Protein AF-A0A967IHQ1-F1 (afdb_monomer)

Secondary structure (DSSP, 8-state):
-HHHHHHHHHHH-HHHHHHHHHHHTT-SSHHHHHHHHHHHHHTT-----HHHHHHHHT-SSHHHHHHHHHHHHHHHGGGGHHHHHHHHHT---HHHHHHHHHHHHHHHTT--

Structure (mmCIF, N/CA/C/O backbone):
data_AF-A0A967IHQ1-F1
#
_entry.id 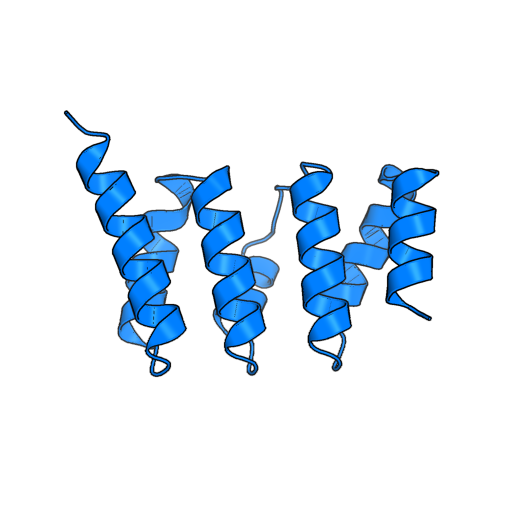  AF-A0A967IHQ1-F1
#
loop_
_atom_site.group_PDB
_atom_site.id
_atom_site.type_symbol
_atom_site.label_atom_id
_atom_site.label_alt_id
_atom_site.label_comp_id
_atom_site.label_asym_id
_atom_site.label_entity_id
_atom_site.label_seq_id
_atom_site.pdbx_PDB_ins_code
_atom_site.Cartn_x
_atom_site.Cartn_y
_atom_site.Cartn_z
_atom_site.occupancy
_atom_site.B_iso_or_equiv
_atom_site.auth_seq_id
_atom_site.auth_comp_id
_atom_site.auth_asym_id
_atom_site.auth_atom_id
_atom_site.pdbx_PDB_model_num
ATOM 1 N N . MET A 1 1 ? 15.601 -13.112 -2.211 1.00 73.06 1 MET A N 1
ATOM 2 C CA . MET A 1 1 ? 15.986 -12.892 -3.628 1.00 73.06 1 MET A CA 1
ATOM 3 C C . MET A 1 1 ? 14.871 -12.258 -4.454 1.00 73.06 1 MET A C 1
ATOM 5 O O . MET A 1 1 ? 15.191 -11.514 -5.366 1.00 73.06 1 MET A O 1
ATOM 9 N N . THR A 1 2 ? 13.594 -12.493 -4.135 1.00 87.94 2 THR A N 1
ATOM 10 C CA . THR A 1 2 ? 12.450 -11.933 -4.877 1.00 87.94 2 THR A CA 1
ATOM 11 C C . THR A 1 2 ? 12.464 -10.404 -4.971 1.00 87.94 2 THR A C 1
ATOM 13 O O . THR A 1 2 ? 12.332 -9.881 -6.067 1.00 87.94 2 THR A O 1
ATOM 16 N N . ILE A 1 3 ? 12.711 -9.695 -3.862 1.00 90.62 3 ILE A N 1
ATOM 17 C CA . ILE A 1 3 ? 12.734 -8.220 -3.830 1.00 90.62 3 ILE A CA 1
ATOM 18 C C . ILE A 1 3 ? 13.783 -7.652 -4.798 1.00 90.62 3 ILE A C 1
ATOM 20 O O . ILE A 1 3 ? 13.429 -6.937 -5.727 1.00 90.62 3 ILE A O 1
ATOM 24 N N . ALA A 1 4 ? 15.046 -8.070 -4.666 1.00 90.50 4 ALA A N 1
ATOM 25 C CA . ALA A 1 4 ? 16.130 -7.605 -5.536 1.00 90.50 4 ALA A CA 1
ATOM 26 C C . ALA A 1 4 ? 15.879 -7.896 -7.029 1.00 90.50 4 ALA A C 1
ATOM 28 O O . ALA A 1 4 ? 16.261 -7.109 -7.896 1.00 90.50 4 ALA A O 1
ATOM 29 N N . ALA A 1 5 ? 15.220 -9.016 -7.348 1.00 90.38 5 ALA A N 1
ATOM 30 C CA . ALA A 1 5 ? 14.841 -9.335 -8.721 1.00 90.38 5 ALA A CA 1
ATOM 31 C C . ALA A 1 5 ? 13.764 -8.375 -9.257 1.00 90.38 5 ALA A C 1
ATOM 33 O O . ALA A 1 5 ? 13.882 -7.909 -10.390 1.00 90.38 5 ALA A O 1
ATOM 34 N N . LEU A 1 6 ? 12.755 -8.043 -8.443 1.00 91.62 6 LEU A N 1
ATOM 35 C CA . LEU A 1 6 ? 11.710 -7.076 -8.794 1.00 91.62 6 LEU A CA 1
ATOM 36 C C . LEU A 1 6 ? 12.282 -5.663 -8.969 1.00 91.62 6 LEU A C 1
ATOM 38 O O . LEU A 1 6 ? 11.968 -5.002 -9.957 1.00 91.62 6 LEU A O 1
ATOM 42 N N . GLU A 1 7 ? 13.166 -5.221 -8.076 1.00 92.19 7 GLU A N 1
ATOM 43 C CA . GLU A 1 7 ? 13.855 -3.924 -8.175 1.00 92.19 7 GLU A CA 1
ATOM 44 C C . GLU A 1 7 ? 14.696 -3.829 -9.454 1.00 92.19 7 GLU A C 1
ATOM 46 O O . GLU A 1 7 ? 14.613 -2.851 -10.204 1.00 92.19 7 GLU A O 1
ATOM 51 N N . THR A 1 8 ? 15.470 -4.881 -9.742 1.00 93.31 8 THR A N 1
ATOM 52 C CA . THR A 1 8 ? 16.309 -4.954 -10.944 1.00 93.31 8 THR A CA 1
ATOM 53 C C . THR A 1 8 ? 15.451 -4.903 -12.204 1.00 93.31 8 THR A C 1
ATOM 55 O O . THR A 1 8 ? 15.737 -4.129 -13.115 1.00 93.31 8 THR A O 1
ATOM 58 N N . LEU A 1 9 ? 14.372 -5.689 -12.257 1.00 91.81 9 LEU A N 1
ATOM 59 C CA . LEU A 1 9 ? 13.479 -5.707 -13.412 1.00 91.81 9 LEU A CA 1
ATOM 60 C C . LEU A 1 9 ? 12.772 -4.363 -13.602 1.00 91.81 9 LEU A C 1
ATOM 62 O O . LEU A 1 9 ? 12.698 -3.888 -14.729 1.00 91.81 9 LEU A O 1
ATOM 66 N N . THR A 1 10 ? 12.320 -3.725 -12.521 1.00 92.62 10 THR A N 1
ATOM 67 C CA . THR A 1 10 ? 11.684 -2.395 -12.570 1.00 92.62 10 THR A CA 1
ATOM 68 C C . THR A 1 10 ? 12.647 -1.339 -13.107 1.00 92.62 10 THR A C 1
ATOM 70 O O . THR A 1 10 ? 12.257 -0.504 -13.920 1.00 92.62 10 THR A O 1
ATOM 73 N N . THR A 1 11 ? 13.922 -1.423 -12.719 1.00 93.12 11 THR A N 1
ATOM 74 C CA . THR A 1 11 ? 14.983 -0.531 -13.208 1.00 93.12 11 THR A CA 1
ATOM 75 C C . THR A 1 11 ? 15.279 -0.736 -14.697 1.00 93.12 11 THR A C 1
ATOM 77 O O . THR A 1 11 ? 15.539 0.229 -15.412 1.00 93.12 11 THR A O 1
ATOM 80 N N . ILE A 1 12 ? 15.257 -1.985 -15.175 1.00 93.06 12 ILE A N 1
ATOM 81 C CA . ILE A 1 12 ? 15.559 -2.322 -16.576 1.00 93.06 12 ILE A CA 1
ATOM 82 C C . ILE A 1 12 ? 14.362 -2.032 -17.494 1.00 93.06 12 ILE A C 1
ATOM 84 O O . ILE A 1 12 ? 14.542 -1.505 -18.590 1.00 93.06 12 ILE A O 1
ATOM 88 N N . ASP A 1 13 ? 13.156 -2.421 -17.079 1.00 91.25 13 ASP A N 1
ATOM 89 C CA . ASP A 1 13 ? 11.929 -2.338 -17.872 1.00 91.25 13 ASP A CA 1
ATOM 90 C C . ASP A 1 13 ? 10.690 -2.359 -16.952 1.00 91.25 13 ASP A C 1
ATOM 92 O O . ASP A 1 13 ? 10.094 -3.409 -16.690 1.00 91.25 13 ASP A O 1
ATOM 96 N N . GLY A 1 14 ? 10.289 -1.182 -16.458 1.00 88.75 14 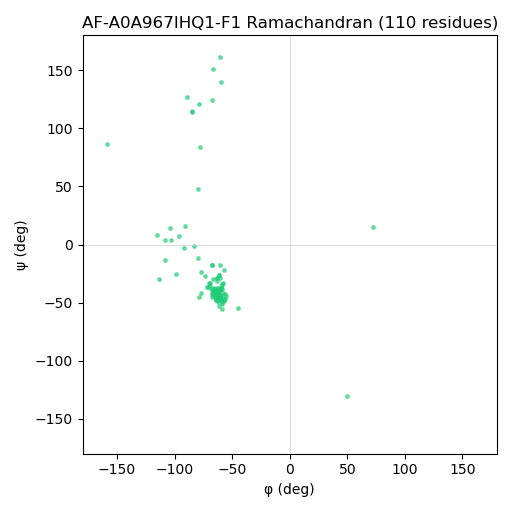GLY A N 1
ATOM 97 C CA . GLY A 1 14 ? 9.138 -1.028 -15.557 1.00 88.75 14 GLY A CA 1
ATOM 98 C C . GLY A 1 14 ? 7.819 -1.552 -16.137 1.00 88.75 14 GLY A C 1
ATOM 99 O O . GLY A 1 14 ? 7.015 -2.145 -15.414 1.00 88.75 14 GLY A O 1
ATOM 100 N N . ALA A 1 15 ? 7.627 -1.442 -17.456 1.00 88.88 15 ALA A N 1
ATOM 101 C CA . ALA A 1 15 ? 6.430 -1.953 -18.119 1.00 88.88 15 ALA A CA 1
ATOM 102 C C . ALA A 1 15 ? 6.361 -3.485 -18.058 1.00 88.88 15 ALA A C 1
ATOM 104 O O . ALA A 1 15 ? 5.294 -4.043 -17.791 1.00 88.88 15 ALA A O 1
ATOM 105 N N . LYS A 1 16 ? 7.494 -4.174 -18.248 1.00 91.19 16 LYS A N 1
ATOM 106 C CA . LYS A 1 16 ? 7.569 -5.631 -18.052 1.00 91.19 16 LYS A CA 1
ATOM 107 C C . LYS A 1 16 ? 7.548 -6.040 -16.585 1.00 91.19 16 LYS A C 1
ATOM 109 O O . LYS A 1 16 ? 7.101 -7.145 -16.298 1.00 91.19 16 LYS A O 1
ATOM 114 N N . ALA A 1 17 ? 8.010 -5.188 -15.671 1.00 93.12 17 ALA A N 1
ATOM 115 C CA . ALA A 1 17 ? 7.981 -5.462 -14.236 1.00 93.12 17 ALA A CA 1
ATOM 116 C C . ALA A 1 17 ? 6.556 -5.465 -13.672 1.00 93.12 17 ALA A C 1
ATOM 118 O O . ALA A 1 17 ? 6.247 -6.278 -12.801 1.00 93.12 17 ALA A O 1
ATOM 119 N N . ARG A 1 18 ? 5.679 -4.597 -14.194 1.00 92.06 18 ARG A N 1
ATOM 120 C CA . ARG A 1 18 ? 4.317 -4.382 -13.687 1.00 92.06 18 ARG A CA 1
ATOM 121 C C . ARG A 1 18 ? 3.527 -5.665 -13.373 1.00 92.06 18 ARG A C 1
ATOM 123 O O . ARG A 1 18 ? 3.074 -5.769 -12.237 1.00 92.06 18 ARG A O 1
ATOM 130 N N . PRO A 1 19 ? 3.348 -6.644 -14.283 1.00 92.00 19 PRO A N 1
ATOM 131 C CA . PRO A 1 19 ? 2.592 -7.859 -13.959 1.00 92.00 19 PRO A CA 1
ATOM 132 C C . PRO A 1 19 ? 3.203 -8.653 -12.793 1.00 92.00 19 PRO A C 1
ATOM 134 O O . PRO A 1 19 ? 2.470 -9.143 -11.943 1.00 92.00 19 PRO A O 1
ATOM 137 N N . TYR A 1 20 ? 4.534 -8.719 -12.692 1.00 94.38 20 TYR A N 1
ATOM 138 C CA . TYR A 1 20 ? 5.208 -9.404 -11.583 1.00 94.38 20 TYR A CA 1
ATOM 139 C C . TYR A 1 20 ? 5.064 -8.657 -10.257 1.00 94.38 20 TYR A C 1
ATOM 141 O O . TYR A 1 20 ? 4.997 -9.282 -9.201 1.00 94.38 20 TYR A O 1
ATOM 149 N N . LEU A 1 21 ? 5.023 -7.324 -10.305 1.00 94.31 21 LEU A N 1
ATOM 150 C CA . LEU A 1 21 ? 4.759 -6.501 -9.130 1.00 94.31 21 LEU A CA 1
ATOM 151 C C . LEU A 1 21 ? 3.320 -6.689 -8.638 1.00 94.31 21 LEU A C 1
ATOM 153 O O . LEU A 1 21 ? 3.122 -6.837 -7.437 1.00 94.31 21 LEU A O 1
ATOM 157 N N . LEU A 1 22 ? 2.337 -6.746 -9.544 1.00 92.50 22 LEU A N 1
ATOM 158 C CA . LEU A 1 22 ? 0.942 -7.023 -9.185 1.00 92.50 22 LEU A CA 1
ATOM 159 C C . LEU A 1 22 ? 0.790 -8.415 -8.555 1.00 92.50 22 LEU A C 1
ATOM 161 O O . LEU A 1 22 ? 0.197 -8.537 -7.485 1.00 92.50 22 LEU A O 1
ATOM 165 N N . ASP A 1 23 ? 1.408 -9.445 -9.138 1.00 93.31 23 ASP A N 1
ATOM 166 C CA . ASP A 1 23 ? 1.423 -10.795 -8.557 1.00 93.31 23 ASP A CA 1
ATOM 167 C C . ASP A 1 23 ? 2.069 -10.816 -7.160 1.00 93.31 23 ASP A C 1
ATOM 169 O O . ASP A 1 23 ? 1.610 -11.514 -6.251 1.00 93.31 23 ASP A O 1
ATOM 173 N N . ALA A 1 24 ? 3.125 -10.025 -6.951 1.00 94.88 24 ALA A N 1
ATOM 174 C CA . ALA A 1 24 ? 3.836 -9.957 -5.678 1.00 94.88 24 ALA A CA 1
ATOM 175 C C . ALA A 1 24 ? 3.006 -9.341 -4.535 1.00 94.88 24 ALA A C 1
ATOM 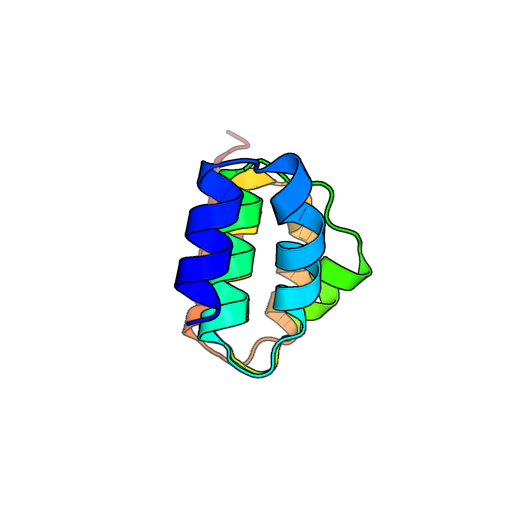177 O O . ALA A 1 24 ? 3.311 -9.603 -3.371 1.00 94.88 24 ALA A O 1
ATOM 178 N N . LEU A 1 25 ? 1.922 -8.614 -4.824 1.00 93.88 25 LEU A N 1
ATOM 179 C CA . LEU A 1 25 ? 0.982 -8.120 -3.805 1.00 93.88 25 LEU A CA 1
ATOM 180 C C . LEU A 1 25 ? 0.192 -9.241 -3.111 1.00 93.88 25 LEU A C 1
ATOM 182 O O . LEU A 1 25 ? -0.377 -9.031 -2.041 1.00 93.88 25 LEU A O 1
ATOM 186 N N . TYR A 1 26 ? 0.158 -10.431 -3.711 1.00 92.81 26 TYR A N 1
ATOM 187 C CA . TYR A 1 26 ? -0.470 -11.633 -3.157 1.00 92.81 26 TYR A CA 1
ATOM 188 C C . TYR A 1 26 ? 0.532 -12.543 -2.434 1.00 92.81 26 TYR A C 1
ATOM 190 O O . TYR A 1 26 ? 0.195 -13.670 -2.055 1.00 92.81 26 TYR A O 1
ATOM 198 N N . ASN A 1 27 ? 1.780 -12.097 -2.263 1.00 94.75 27 ASN A N 1
ATOM 199 C CA . ASN A 1 27 ? 2.791 -12.878 -1.569 1.00 94.75 27 ASN A CA 1
ATOM 200 C C . ASN A 1 27 ? 2.450 -13.028 -0.076 1.00 94.75 27 ASN A C 1
ATOM 202 O O . ASN A 1 27 ? 1.808 -12.173 0.526 1.00 94.75 27 ASN A O 1
ATOM 206 N N . ARG A 1 28 ? 2.888 -14.136 0.528 1.00 92.00 28 ARG A N 1
ATOM 207 C CA . ARG A 1 28 ? 2.720 -14.381 1.969 1.00 92.00 28 ARG A CA 1
ATOM 208 C C . ARG A 1 28 ? 3.708 -13.594 2.823 1.00 92.00 28 ARG A C 1
ATOM 210 O O . ARG A 1 28 ? 3.446 -13.414 4.002 1.00 92.00 28 ARG A O 1
ATOM 217 N N . ASP A 1 29 ? 4.840 -13.217 2.240 1.00 94.94 29 ASP A N 1
ATOM 218 C CA . ASP A 1 29 ? 5.885 -12.432 2.883 1.00 94.94 29 ASP A CA 1
ATOM 219 C C . ASP A 1 29 ? 5.545 -10.941 2.759 1.00 94.94 29 ASP A C 1
ATOM 221 O O . ASP A 1 29 ? 5.508 -10.384 1.655 1.00 94.94 29 ASP A O 1
ATOM 225 N N . GLU A 1 30 ? 5.281 -10.299 3.894 1.00 94.94 30 GLU A N 1
ATOM 226 C CA . GLU A 1 30 ? 4.907 -8.892 3.973 1.00 94.94 30 GLU A CA 1
ATOM 227 C C . GLU A 1 30 ? 5.981 -7.951 3.414 1.00 94.94 30 GLU A C 1
ATOM 229 O O . GLU A 1 30 ? 5.638 -6.889 2.890 1.00 94.94 30 GLU A O 1
ATOM 234 N N . GLU A 1 31 ? 7.261 -8.326 3.462 1.00 95.56 31 GLU A N 1
ATOM 235 C CA . GLU A 1 31 ? 8.343 -7.510 2.905 1.00 95.56 31 GLU A CA 1
ATOM 236 C C . GLU A 1 31 ? 8.300 -7.517 1.377 1.00 95.56 31 GLU A C 1
ATOM 238 O O . GLU A 1 31 ? 8.524 -6.487 0.740 1.00 95.56 31 GLU A O 1
ATOM 243 N N . VAL A 1 32 ? 7.936 -8.652 0.771 1.00 95.94 32 VAL A N 1
ATOM 244 C CA . VAL A 1 32 ? 7.731 -8.744 -0.683 1.00 95.94 32 VAL A CA 1
ATOM 245 C C . VAL A 1 32 ? 6.536 -7.894 -1.109 1.00 95.94 32 VAL A C 1
ATOM 247 O O . VAL A 1 32 ? 6.639 -7.160 -2.093 1.00 95.94 32 VAL A O 1
ATOM 250 N N . VAL A 1 33 ? 5.434 -7.943 -0.353 1.00 96.31 33 VAL A N 1
ATOM 251 C CA . VAL A 1 33 ? 4.238 -7.128 -0.624 1.00 96.31 33 VAL A CA 1
ATOM 252 C C . VAL A 1 33 ? 4.564 -5.636 -0.520 1.00 96.31 33 VAL A C 1
ATOM 254 O O . VAL A 1 33 ? 4.223 -4.868 -1.422 1.00 96.31 33 VAL A O 1
ATOM 257 N N . LYS A 1 34 ? 5.265 -5.212 0.541 1.00 95.69 34 LYS A N 1
ATOM 258 C CA . LYS A 1 34 ? 5.679 -3.811 0.720 1.00 95.69 34 LYS A CA 1
ATOM 259 C C . LYS A 1 34 ? 6.617 -3.338 -0.384 1.00 95.69 34 LYS A C 1
ATOM 261 O O . LYS A 1 34 ? 6.398 -2.252 -0.917 1.00 95.69 34 LYS A O 1
ATOM 266 N N . ALA A 1 35 ? 7.614 -4.137 -0.758 1.00 95.06 35 ALA A N 1
ATOM 267 C CA . ALA A 1 35 ? 8.537 -3.784 -1.833 1.00 95.06 35 ALA A CA 1
ATOM 268 C C . ALA A 1 35 ? 7.813 -3.645 -3.180 1.00 95.06 35 ALA A C 1
ATOM 270 O O . ALA A 1 35 ? 7.998 -2.655 -3.885 1.00 95.06 35 ALA A O 1
ATOM 271 N N . ALA A 1 36 ? 6.939 -4.597 -3.518 1.00 95.19 36 ALA A N 1
ATOM 272 C CA . ALA A 1 36 ? 6.160 -4.546 -4.751 1.00 95.19 36 ALA A CA 1
ATOM 273 C C . ALA A 1 36 ? 5.257 -3.308 -4.806 1.00 95.19 36 ALA A C 1
ATOM 275 O O . ALA A 1 36 ? 5.228 -2.595 -5.807 1.00 95.19 36 ALA A O 1
ATOM 276 N N . MET A 1 37 ? 4.577 -3.016 -3.698 1.00 94.88 37 MET A N 1
ATOM 277 C CA . MET A 1 37 ? 3.754 -1.825 -3.537 1.00 94.88 37 MET A CA 1
ATOM 278 C C . MET A 1 37 ? 4.568 -0.540 -3.732 1.00 94.88 37 MET A C 1
ATOM 280 O O . MET A 1 37 ? 4.184 0.294 -4.549 1.00 94.88 37 MET A O 1
ATOM 284 N N . GLN A 1 38 ? 5.706 -0.389 -3.049 1.00 92.50 38 GLN A N 1
ATOM 285 C CA . GLN A 1 38 ? 6.571 0.790 -3.192 1.00 92.50 38 GLN A CA 1
ATOM 286 C C . GLN A 1 38 ? 7.044 0.983 -4.638 1.00 92.50 38 GLN A C 1
ATOM 288 O O . GLN A 1 38 ? 7.012 2.102 -5.146 1.00 92.50 38 GLN A O 1
ATOM 293 N N . LEU A 1 39 ? 7.421 -0.097 -5.326 1.00 94.00 39 LEU A N 1
ATOM 294 C CA . LEU A 1 39 ? 7.836 -0.046 -6.729 1.00 94.00 39 LEU A CA 1
ATOM 295 C C . LEU A 1 39 ? 6.685 0.352 -7.666 1.00 94.00 39 LEU A C 1
ATOM 297 O O . LEU A 1 39 ? 6.910 1.129 -8.595 1.00 94.00 39 LEU A O 1
ATOM 301 N N . LEU A 1 40 ? 5.458 -0.124 -7.423 1.00 93.44 40 LEU A N 1
ATOM 302 C CA . LEU A 1 40 ? 4.271 0.273 -8.194 1.00 93.44 40 LEU A CA 1
ATOM 303 C C . LEU A 1 40 ? 3.965 1.767 -8.025 1.00 93.44 40 LEU A C 1
ATOM 305 O O . LEU A 1 40 ? 3.804 2.469 -9.026 1.00 93.44 40 LEU A O 1
ATOM 309 N N . PHE A 1 41 ? 3.964 2.263 -6.784 1.00 91.19 41 PHE A N 1
ATOM 310 C CA . PHE A 1 41 ? 3.762 3.683 -6.483 1.00 91.19 41 PHE A CA 1
ATOM 311 C C . PHE A 1 41 ? 4.863 4.558 -7.099 1.00 91.19 41 PHE A C 1
ATOM 313 O O . PHE A 1 41 ? 4.556 5.533 -7.786 1.00 91.19 41 PHE A O 1
ATOM 320 N N . ALA A 1 42 ? 6.135 4.181 -6.933 1.00 90.31 42 ALA A N 1
ATOM 321 C CA . ALA A 1 42 ? 7.275 4.907 -7.498 1.00 90.31 42 ALA A CA 1
ATOM 322 C C . ALA A 1 42 ? 7.273 4.926 -9.036 1.00 90.31 42 ALA A C 1
ATOM 324 O O . ALA A 1 42 ? 7.759 5.876 -9.646 1.00 90.31 42 ALA A O 1
ATOM 325 N N . SER A 1 43 ? 6.697 3.899 -9.666 1.00 89.75 43 SER A N 1
ATOM 326 C CA . SER A 1 43 ? 6.537 3.820 -11.124 1.00 89.75 43 SER A CA 1
ATOM 327 C C . SER A 1 43 ? 5.302 4.570 -11.643 1.00 89.75 43 SER A C 1
ATOM 329 O O . SER A 1 43 ? 5.060 4.585 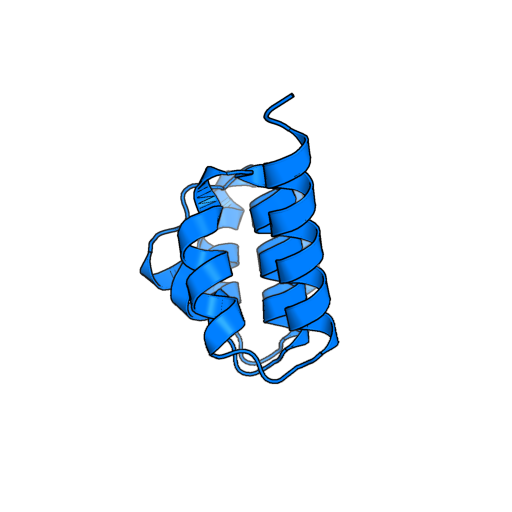-12.849 1.00 89.75 43 SER A O 1
ATOM 331 N N . GLY A 1 44 ? 4.503 5.180 -10.759 1.00 87.81 44 GLY A N 1
ATOM 332 C CA . GLY A 1 44 ? 3.277 5.899 -11.115 1.00 87.81 44 GLY A CA 1
ATOM 333 C C . GLY A 1 44 ? 2.111 4.995 -11.531 1.00 87.81 44 GLY A C 1
ATOM 334 O O . GLY A 1 44 ? 1.139 5.483 -12.111 1.00 87.81 44 GLY A O 1
ATOM 335 N N . TYR A 1 45 ? 2.178 3.689 -11.251 1.00 86.94 45 TYR A N 1
ATOM 336 C CA . TYR A 1 45 ? 1.091 2.751 -11.537 1.00 86.94 45 TYR A CA 1
ATOM 337 C C . TYR A 1 45 ? -0.004 2.882 -10.473 1.00 86.94 45 TYR A C 1
ATOM 339 O O . TYR A 1 45 ? -0.026 2.154 -9.483 1.00 86.94 45 TYR A O 1
ATOM 347 N N . MET A 1 46 ? -0.892 3.861 -10.679 1.00 81.25 46 MET A N 1
ATOM 348 C CA . MET A 1 46 ? -1.975 4.228 -9.752 1.00 81.25 46 MET A CA 1
ATOM 349 C C . MET A 1 46 ? -3.360 3.733 -10.170 1.00 81.25 46 MET A C 1
ATOM 351 O O . MET A 1 46 ? -4.358 4.030 -9.510 1.00 81.25 46 MET A O 1
ATOM 355 N N . ASP A 1 47 ? -3.445 2.971 -11.252 1.00 83.56 47 ASP A N 1
ATOM 356 C CA . ASP A 1 47 ? -4.669 2.367 -11.773 1.00 83.56 47 ASP A CA 1
ATOM 357 C C . ASP A 1 47 ? -5.058 1.095 -10.998 1.00 83.56 47 ASP A C 1
ATOM 359 O O . ASP A 1 47 ? -5.388 0.066 -11.581 1.00 83.56 47 ASP A O 1
ATOM 363 N N . TRP A 1 48 ? -5.036 1.189 -9.665 1.00 85.62 48 TRP A N 1
ATOM 364 C CA . TRP A 1 48 ? -5.436 0.124 -8.750 1.00 85.62 48 TRP A CA 1
ATOM 365 C C . TRP A 1 48 ? -6.938 -0.131 -8.859 1.00 85.62 48 TRP A C 1
ATOM 367 O O . TRP A 1 48 ? -7.752 0.781 -8.631 1.00 85.62 48 TRP A O 1
ATOM 377 N N . SER A 1 49 ? -7.301 -1.377 -9.144 1.00 87.62 49 SER A N 1
ATOM 378 C CA . SER A 1 49 ? -8.670 -1.880 -9.078 1.00 87.62 49 SER A CA 1
ATOM 379 C C . SER A 1 49 ? -9.238 -1.769 -7.662 1.00 87.62 49 SER A C 1
ATOM 381 O O . SER A 1 49 ? -8.518 -1.634 -6.668 1.00 87.62 49 SER A O 1
ATOM 383 N N . ARG A 1 50 ? -10.566 -1.827 -7.551 1.00 86.38 50 ARG A N 1
ATOM 384 C CA . ARG A 1 50 ? -11.245 -1.795 -6.251 1.00 86.38 50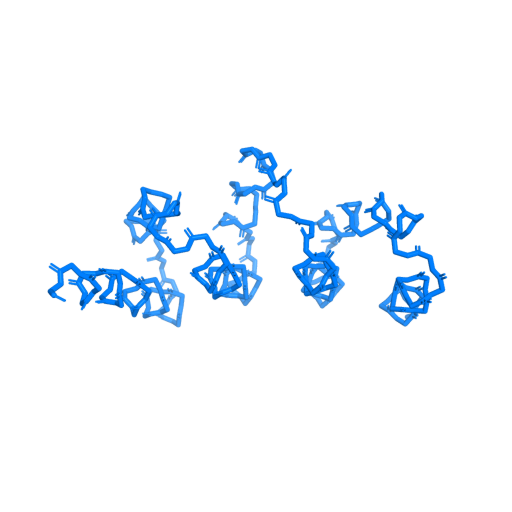 ARG A CA 1
ATOM 385 C C . ARG A 1 50 ? -10.845 -2.994 -5.389 1.00 86.38 50 ARG A C 1
ATOM 387 O O . ARG A 1 50 ? -10.693 -2.853 -4.178 1.00 86.38 50 ARG A O 1
ATOM 394 N N . GLU A 1 51 ? -10.674 -4.150 -6.015 1.00 87.69 51 GLU A N 1
ATOM 395 C CA . GLU A 1 51 ? -10.280 -5.405 -5.387 1.00 87.69 51 GLU A CA 1
ATOM 396 C C . GLU A 1 51 ? -8.870 -5.315 -4.787 1.00 87.69 51 GLU A C 1
ATOM 398 O O . GLU A 1 51 ? -8.697 -5.646 -3.615 1.00 87.69 51 GLU A O 1
ATOM 403 N N . GLU A 1 52 ? -7.888 -4.801 -5.537 1.00 89.69 52 GLU A N 1
ATOM 404 C CA . GLU A 1 52 ? -6.509 -4.624 -5.046 1.00 89.69 52 GLU A CA 1
ATOM 405 C C . GLU A 1 52 ? -6.452 -3.634 -3.873 1.00 89.69 52 GLU A C 1
ATOM 407 O O . GLU A 1 52 ? -5.778 -3.888 -2.871 1.00 89.69 52 GLU A O 1
ATOM 412 N N . ARG A 1 53 ? -7.208 -2.528 -3.951 1.00 91.56 53 ARG A N 1
ATOM 413 C CA . ARG A 1 53 ? -7.302 -1.559 -2.846 1.00 91.56 53 ARG A CA 1
ATOM 414 C C . ARG A 1 53 ? -7.892 -2.192 -1.593 1.00 91.56 53 ARG A C 1
ATOM 416 O O . ARG A 1 53 ? -7.324 -2.043 -0.514 1.00 91.56 53 ARG A O 1
ATOM 423 N N . GLU A 1 54 ? -9.023 -2.891 -1.711 1.00 91.44 54 GLU A N 1
ATOM 424 C CA . GLU A 1 54 ? -9.665 -3.531 -0.556 1.00 91.44 54 GLU A CA 1
ATOM 425 C C . GLU A 1 54 ? -8.764 -4.612 0.048 1.00 91.44 54 GLU A C 1
ATOM 427 O O . GLU A 1 54 ? -8.664 -4.704 1.271 1.00 91.44 54 GLU A O 1
ATOM 432 N N . GLN A 1 55 ? -8.067 -5.389 -0.783 1.00 92.56 55 GLN A N 1
ATOM 433 C CA . GLN A 1 55 ? -7.106 -6.388 -0.327 1.00 92.56 55 GLN A CA 1
ATOM 434 C C . GLN A 1 55 ? -5.987 -5.767 0.511 1.00 92.56 55 GLN A C 1
ATOM 436 O O . GLN A 1 55 ? -5.701 -6.268 1.598 1.00 92.56 55 GLN A O 1
ATOM 441 N N . LEU A 1 56 ? -5.359 -4.688 0.038 1.00 95.12 56 LEU A N 1
ATOM 442 C CA . LEU A 1 56 ? -4.259 -4.044 0.760 1.00 95.12 56 LEU A CA 1
ATOM 443 C C . LEU A 1 56 ? -4.752 -3.301 2.007 1.00 95.12 56 LEU A C 1
ATOM 445 O O . LEU A 1 56 ? -4.113 -3.371 3.057 1.00 95.12 56 LEU A O 1
ATOM 449 N N . LEU A 1 57 ? -5.928 -2.669 1.947 1.00 95.19 57 LEU A N 1
ATOM 450 C CA . LEU A 1 57 ? -6.562 -2.036 3.108 1.00 95.19 57 LEU A CA 1
ATOM 451 C C . LEU A 1 57 ? -7.007 -3.050 4.163 1.00 95.19 57 LEU A C 1
ATOM 453 O O . LEU A 1 57 ? -7.025 -2.717 5.346 1.00 95.19 57 LEU A O 1
ATOM 457 N N . SER A 1 58 ? -7.354 -4.273 3.776 1.00 94.12 58 SER A N 1
ATOM 458 C CA . SER A 1 58 ? -7.773 -5.346 4.687 1.00 94.12 58 SER A CA 1
ATOM 459 C C . SER A 1 58 ? -6.679 -6.402 4.911 1.00 94.12 58 SER A C 1
ATOM 461 O O . SER A 1 58 ? -6.960 -7.465 5.464 1.00 94.12 58 SER A O 1
ATOM 463 N N . HIS A 1 59 ? -5.429 -6.115 4.528 1.00 96.62 59 HIS A N 1
ATOM 464 C CA . HIS A 1 59 ? -4.315 -7.056 4.648 1.00 96.62 59 HIS A CA 1
ATOM 465 C C . HIS A 1 59 ? -4.086 -7.477 6.114 1.00 96.62 59 HIS A C 1
ATOM 467 O O . HIS A 1 59 ? -4.157 -6.616 6.998 1.00 96.62 59 HIS A O 1
ATOM 473 N N . PRO A 1 60 ? -3.782 -8.758 6.413 1.00 94.94 60 PRO A N 1
ATOM 474 C CA . PRO A 1 60 ? -3.622 -9.235 7.792 1.00 94.94 60 PRO A CA 1
ATOM 475 C C . PRO A 1 60 ? -2.499 -8.518 8.552 1.00 94.94 60 PRO A C 1
ATOM 477 O O . PRO A 1 60 ? -2.672 -8.156 9.715 1.00 94.94 60 PRO A O 1
ATOM 480 N N . HIS A 1 61 ? -1.377 -8.241 7.883 1.00 97.00 61 HIS A N 1
ATOM 481 C CA . HIS A 1 61 ? -0.261 -7.502 8.474 1.00 97.00 61 HIS A CA 1
ATOM 482 C C . HIS A 1 61 ? -0.549 -6.002 8.481 1.00 97.00 61 HIS A C 1
ATOM 484 O O . HIS A 1 61 ? -0.736 -5.394 7.426 1.00 97.00 61 HIS A O 1
ATOM 490 N N . TRP A 1 62 ? -0.555 -5.404 9.670 1.00 97.19 62 TRP A N 1
ATOM 491 C CA . TRP A 1 62 ? -0.862 -3.986 9.864 1.00 97.19 62 TRP A CA 1
ATOM 492 C C . TRP A 1 62 ? 0.139 -3.053 9.191 1.00 97.19 62 TRP A C 1
ATOM 494 O O . TRP A 1 62 ? -0.250 -1.997 8.705 1.00 97.19 62 TRP A O 1
ATOM 504 N N . ASP A 1 63 ? 1.399 -3.471 9.092 1.00 96.56 63 ASP A N 1
ATOM 505 C CA . ASP A 1 63 ? 2.458 -2.678 8.472 1.00 96.56 63 ASP A CA 1
ATOM 506 C C . ASP A 1 63 ? 2.269 -2.543 6.948 1.00 96.56 63 ASP A C 1
ATOM 508 O O . ASP A 1 63 ? 2.508 -1.485 6.364 1.00 96.56 63 ASP A O 1
ATOM 512 N N . VAL A 1 64 ? 1.715 -3.574 6.297 1.00 97.19 64 VAL A N 1
ATOM 513 C CA . VAL A 1 64 ? 1.295 -3.492 4.887 1.00 97.19 64 VAL A CA 1
ATOM 514 C C . VAL A 1 64 ? 0.170 -2.474 4.731 1.00 97.19 64 VAL A C 1
ATOM 516 O O . VAL A 1 64 ? 0.243 -1.616 3.853 1.00 97.19 64 VAL A O 1
ATOM 519 N N . ARG A 1 65 ? -0.839 -2.516 5.613 1.00 97.56 65 ARG A N 1
ATOM 520 C CA . ARG A 1 65 ? -1.953 -1.554 5.585 1.00 97.56 65 ARG A CA 1
ATOM 521 C C . ARG A 1 65 ? -1.458 -0.126 5.779 1.00 97.56 65 ARG A C 1
ATOM 523 O O . ARG A 1 65 ? -1.837 0.757 5.016 1.00 97.56 65 ARG A O 1
ATOM 530 N N . LEU A 1 66 ? -0.595 0.085 6.773 1.00 97.31 66 LEU A N 1
ATOM 531 C CA . LEU A 1 66 ? 0.022 1.377 7.063 1.00 97.31 66 LEU A CA 1
ATOM 532 C C . LEU A 1 66 ? 0.779 1.912 5.846 1.00 97.31 66 LEU A C 1
ATOM 534 O O . LEU A 1 66 ? 0.588 3.063 5.453 1.00 97.31 66 LEU A O 1
ATOM 538 N N . THR A 1 67 ? 1.613 1.067 5.239 1.00 96.19 67 THR A N 1
ATOM 539 C CA . THR A 1 67 ? 2.385 1.422 4.046 1.00 96.19 67 THR A CA 1
ATOM 540 C C . THR A 1 67 ? 1.461 1.793 2.888 1.00 96.19 67 THR A C 1
ATOM 542 O O . THR A 1 67 ? 1.692 2.802 2.223 1.00 96.19 67 THR A O 1
ATOM 545 N N . PHE A 1 68 ? 0.387 1.033 2.669 1.00 96.06 68 PHE A N 1
ATOM 546 C CA . PHE A 1 68 ? -0.579 1.330 1.615 1.00 96.06 68 PHE A CA 1
ATOM 547 C C . PHE A 1 68 ? -1.310 2.652 1.852 1.00 96.06 68 PHE A C 1
ATOM 549 O O . PHE A 1 68 ? -1.386 3.468 0.943 1.00 96.06 68 PHE A O 1
ATOM 556 N N . ILE A 1 69 ? -1.798 2.895 3.071 1.00 95.50 69 ILE A N 1
ATOM 557 C CA . ILE A 1 69 ? -2.529 4.120 3.431 1.00 95.50 69 ILE A CA 1
ATOM 558 C C . ILE A 1 69 ? -1.675 5.367 3.204 1.00 95.50 69 ILE A C 1
ATOM 560 O O . ILE A 1 69 ? -2.168 6.330 2.623 1.00 95.50 69 ILE A O 1
ATOM 564 N N . ARG A 1 70 ? -0.398 5.340 3.608 1.00 93.44 70 ARG A N 1
ATOM 565 C CA . ARG A 1 70 ? 0.527 6.466 3.400 1.00 93.44 70 ARG A CA 1
ATOM 566 C C . ARG A 1 70 ? 0.722 6.768 1.918 1.00 93.44 70 ARG A C 1
ATOM 568 O O . ARG A 1 70 ? 0.458 7.885 1.489 1.00 93.44 70 ARG A O 1
ATOM 575 N N . ASN A 1 71 ? 1.073 5.752 1.130 1.00 92.62 71 ASN A N 1
ATOM 576 C CA . ASN A 1 71 ? 1.259 5.923 -0.310 1.00 92.62 71 ASN A CA 1
ATOM 577 C C . ASN A 1 71 ? -0.036 6.364 -1.014 1.00 92.62 71 ASN A C 1
ATOM 579 O O . ASN A 1 71 ? -0.016 7.225 -1.888 1.00 92.62 71 ASN A O 1
ATOM 583 N N . LEU A 1 72 ? -1.183 5.799 -0.629 1.00 91.31 72 LEU A N 1
ATOM 584 C CA . LEU A 1 72 ? -2.485 6.139 -1.199 1.00 91.31 72 LEU A CA 1
ATOM 585 C C . LEU A 1 72 ? -2.847 7.607 -0.942 1.00 91.31 72 LEU A C 1
ATOM 587 O O . LEU A 1 72 ? -3.295 8.305 -1.846 1.00 91.31 72 LEU A O 1
ATOM 591 N N . CYS A 1 73 ? -2.623 8.072 0.280 1.00 91.38 73 CYS A N 1
ATOM 592 C CA . CYS A 1 73 ? -2.893 9.435 0.713 1.00 91.38 73 CYS A CA 1
ATOM 593 C C . CYS A 1 73 ? -1.995 10.463 0.016 1.00 91.38 73 CYS A C 1
ATOM 595 O O . CYS A 1 73 ? -2.498 11.466 -0.486 1.00 91.38 73 CYS A O 1
ATOM 597 N N . GLU A 1 74 ? -0.697 10.172 -0.106 1.00 89.56 74 GLU A N 1
ATOM 598 C CA . GLU A 1 74 ? 0.261 11.022 -0.825 1.00 89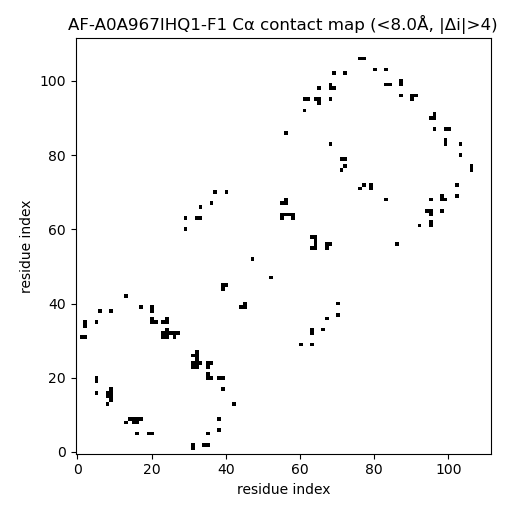.56 74 GLU A CA 1
ATOM 599 C C . GLU A 1 74 ? -0.085 11.186 -2.311 1.00 89.56 74 GLU A C 1
ATOM 601 O O . GLU A 1 74 ? 0.289 12.178 -2.932 1.00 89.56 74 GLU A O 1
ATOM 606 N N . THR A 1 75 ? -0.794 10.217 -2.894 1.00 87.88 75 THR A N 1
ATOM 607 C CA . THR A 1 75 ? -0.917 10.112 -4.351 1.00 87.88 75 THR A CA 1
ATOM 608 C C . THR A 1 75 ? -2.321 10.346 -4.882 1.00 87.88 75 THR A C 1
ATOM 610 O O . THR A 1 75 ? -2.468 10.837 -5.999 1.00 87.88 75 THR A O 1
ATOM 613 N N . GLN A 1 76 ? -3.357 10.027 -4.103 1.00 85.31 76 GLN A N 1
ATOM 614 C CA . GLN A 1 76 ? -4.755 10.235 -4.489 1.00 85.31 76 GLN A CA 1
ATOM 615 C C . GLN A 1 76 ? -5.436 11.377 -3.728 1.00 85.31 76 GLN A C 1
ATOM 617 O O . GLN A 1 76 ? -6.512 11.799 -4.152 1.00 85.31 76 GLN A O 1
ATOM 622 N N . GLY A 1 77 ? -4.843 11.890 -2.641 1.00 84.81 77 GLY A N 1
ATOM 623 C CA . GLY A 1 77 ? -5.443 12.956 -1.832 1.00 84.81 77 GLY A CA 1
ATOM 624 C C . GLY A 1 77 ? -6.893 12.632 -1.452 1.00 84.81 77 GLY A C 1
ATOM 625 O O . GLY A 1 77 ? -7.195 11.512 -1.032 1.00 84.81 77 GLY A O 1
ATOM 626 N N . ASP A 1 78 ? -7.812 13.576 -1.679 1.00 89.06 78 ASP A N 1
ATOM 627 C CA . ASP A 1 78 ? -9.249 13.403 -1.406 1.00 89.06 78 ASP A CA 1
ATOM 628 C C . ASP A 1 78 ? -9.898 12.210 -2.125 1.00 89.06 78 ASP A C 1
ATOM 630 O O . ASP A 1 78 ? -10.915 11.687 -1.661 1.00 89.06 78 ASP A O 1
ATOM 634 N N . GLY A 1 79 ? -9.305 11.722 -3.221 1.00 88.56 79 GLY A N 1
ATOM 635 C CA . GLY A 1 79 ? -9.811 10.579 -3.981 1.00 88.56 79 GLY A CA 1
ATOM 636 C C . GLY A 1 79 ? -9.899 9.275 -3.181 1.00 88.56 79 GLY A C 1
ATOM 637 O O . GLY A 1 79 ? -10.630 8.378 -3.589 1.00 88.56 79 GLY A O 1
ATOM 638 N N . CYS A 1 80 ? -9.204 9.170 -2.041 1.00 90.94 80 CYS A N 1
ATOM 639 C CA . CYS A 1 80 ? -9.256 8.004 -1.151 1.00 90.94 80 CYS A CA 1
ATOM 640 C C . CYS A 1 80 ? -10.009 8.240 0.171 1.00 90.94 80 CYS A C 1
ATOM 642 O O . CYS A 1 80 ? -10.061 7.353 1.030 1.00 90.94 80 CYS A O 1
ATOM 644 N N . ARG A 1 81 ? -10.603 9.428 0.366 1.00 94.12 81 ARG A N 1
ATOM 645 C CA . ARG A 1 81 ? -11.248 9.828 1.629 1.00 94.12 81 ARG A CA 1
ATOM 646 C C . ARG A 1 81 ? -12.325 8.836 2.071 1.00 94.12 81 ARG A C 1
ATOM 648 O O . ARG A 1 81 ? -12.395 8.477 3.248 1.00 94.12 81 ARG A O 1
ATOM 655 N N . ALA A 1 82 ? -13.168 8.382 1.143 1.00 92.75 82 ALA A N 1
ATOM 656 C CA . ALA A 1 82 ? -14.265 7.470 1.455 1.00 92.75 82 ALA A CA 1
ATOM 657 C C . ALA A 1 82 ? -13.748 6.121 1.981 1.00 92.75 82 ALA A C 1
ATOM 659 O O . ALA A 1 82 ? -14.238 5.623 3.000 1.00 92.75 82 ALA A O 1
ATOM 660 N N . GLU A 1 83 ? -12.736 5.551 1.331 1.00 92.88 83 GLU A N 1
ATOM 661 C CA . GLU A 1 83 ? -12.086 4.305 1.731 1.00 92.88 83 GLU 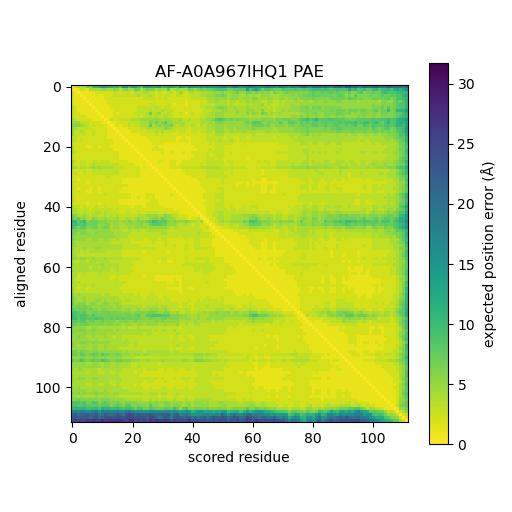A CA 1
ATOM 662 C C . GLU A 1 83 ? -11.406 4.439 3.095 1.00 92.88 83 GLU A C 1
ATOM 664 O O . GLU A 1 83 ? -11.587 3.573 3.954 1.00 92.88 83 GLU A O 1
ATOM 669 N N . LEU A 1 84 ? -10.692 5.544 3.332 1.00 95.12 84 LEU A N 1
ATOM 670 C CA . LEU A 1 84 ? -10.030 5.828 4.607 1.00 95.12 84 LEU A CA 1
ATOM 671 C C . LEU A 1 84 ? -11.032 5.933 5.767 1.00 95.12 84 LEU A C 1
ATOM 673 O O . LEU A 1 84 ? -10.844 5.295 6.806 1.00 95.12 84 LEU A O 1
ATOM 677 N N . VAL A 1 85 ? -12.147 6.646 5.580 1.00 95.94 85 VAL A N 1
ATOM 678 C CA . VAL A 1 85 ? -13.217 6.743 6.589 1.00 95.94 85 VAL A CA 1
ATOM 679 C C . VAL A 1 85 ? -13.819 5.371 6.900 1.00 95.94 85 VAL A C 1
ATOM 681 O O . VAL A 1 85 ? -14.067 5.054 8.066 1.00 95.94 85 VAL A O 1
ATOM 684 N N . GLN A 1 86 ? -14.059 4.530 5.888 1.00 94.88 86 GLN A N 1
ATOM 685 C CA . GLN A 1 86 ? -14.561 3.173 6.130 1.00 94.88 86 GLN A CA 1
ATOM 686 C C . GLN A 1 86 ? -13.516 2.299 6.821 1.00 94.88 86 GLN A C 1
ATOM 688 O O . GLN A 1 86 ? -13.866 1.527 7.717 1.00 94.88 86 GLN A O 1
ATOM 693 N N . ARG A 1 87 ? -12.236 2.435 6.459 1.00 95.75 87 ARG A N 1
ATOM 694 C CA . ARG A 1 87 ? -11.157 1.669 7.079 1.00 95.75 87 ARG A CA 1
ATOM 695 C C . ARG A 1 87 ? -10.981 2.014 8.553 1.00 95.75 87 ARG A C 1
ATOM 697 O O . ARG A 1 87 ? -10.815 1.085 9.346 1.00 95.75 87 ARG A O 1
ATOM 704 N N . LEU A 1 88 ? -11.078 3.295 8.916 1.00 97.19 88 LEU A N 1
ATOM 705 C CA . LEU A 1 88 ? -10.934 3.781 10.292 1.00 97.19 88 LEU A CA 1
ATOM 706 C C . LEU A 1 88 ? -11.960 3.155 11.246 1.00 97.19 88 LEU A C 1
ATOM 708 O O . 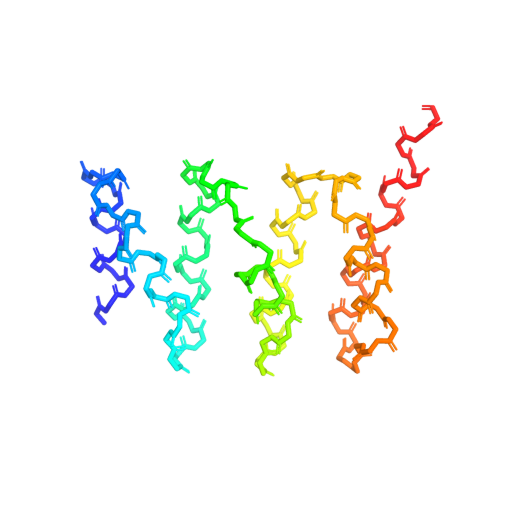LEU A 1 88 ? -11.617 2.808 12.371 1.00 97.19 88 LEU A O 1
ATOM 712 N N . LYS A 1 89 ? -13.203 2.947 10.789 1.00 97.06 89 LYS A N 1
ATOM 713 C CA . LYS A 1 89 ? -14.277 2.335 11.599 1.00 97.06 89 LYS A CA 1
ATOM 714 C C . LYS A 1 89 ? -13.973 0.903 12.044 1.00 97.06 89 LYS A C 1
ATOM 716 O O . LYS A 1 89 ? -14.531 0.452 13.039 1.00 97.06 89 LYS A O 1
ATOM 721 N N . LYS A 1 90 ? -13.144 0.184 11.281 1.00 96.00 90 LYS A N 1
ATOM 722 C CA . LYS A 1 90 ? -12.799 -1.229 11.500 1.00 96.00 90 LYS A CA 1
ATOM 723 C C . LYS A 1 90 ? -11.317 -1.441 11.837 1.00 96.00 90 LYS A C 1
ATOM 725 O O . LYS A 1 90 ? -10.852 -2.575 11.805 1.00 96.00 90 LYS A O 1
ATOM 730 N N . GLU A 1 91 ? -10.532 -0.385 12.059 1.00 97.69 91 GLU A N 1
ATOM 731 C CA . GLU A 1 91 ? -9.101 -0.515 12.372 1.00 97.69 91 GLU A CA 1
ATOM 732 C C . GLU A 1 91 ? -8.881 -0.634 13.875 1.00 97.69 91 GLU A C 1
ATOM 734 O O . GLU A 1 91 ? -9.365 0.192 14.645 1.00 97.69 91 GLU A O 1
ATOM 739 N N . SER A 1 92 ? -8.152 -1.674 14.271 1.00 95.62 92 SER A N 1
ATOM 740 C CA . SER A 1 92 ? -7.778 -1.942 15.660 1.00 95.62 92 SER A CA 1
ATOM 741 C C . SER A 1 92 ? -6.363 -1.477 15.974 1.00 95.62 92 SER A C 1
ATOM 743 O O . SER A 1 92 ? -6.056 -1.198 17.128 1.00 95.62 92 SER A O 1
ATOM 745 N N . GLU A 1 93 ? -5.503 -1.399 14.959 1.00 98.31 93 GLU A N 1
ATOM 746 C CA . GLU A 1 93 ? -4.086 -1.107 15.142 1.00 98.31 93 GLU A CA 1
ATOM 747 C C . GLU A 1 93 ? -3.848 0.396 15.211 1.00 98.31 93 GLU A C 1
ATOM 749 O O . GLU A 1 93 ? -4.049 1.119 14.232 1.00 98.31 93 GLU A O 1
ATOM 754 N N . GLU A 1 94 ? -3.391 0.865 16.370 1.00 98.06 94 GLU A N 1
ATOM 755 C CA . GLU A 1 94 ? -3.218 2.292 16.644 1.00 98.06 94 GLU A CA 1
ATOM 756 C C . GLU A 1 94 ? -2.309 3.016 15.636 1.00 98.06 94 GLU A C 1
ATOM 758 O O . GLU A 1 94 ? -2.719 4.072 15.153 1.00 98.06 94 GLU A O 1
ATOM 763 N N . PRO A 1 95 ? -1.155 2.456 15.204 1.00 98.00 95 PRO A N 1
ATOM 764 C CA . PRO A 1 95 ? -0.321 3.108 14.191 1.00 98.00 95 PRO A CA 1
ATOM 765 C C . PRO A 1 95 ? -1.060 3.345 12.870 1.00 98.00 95 PRO A C 1
ATOM 767 O O . PRO A 1 95 ? -0.845 4.352 12.197 1.00 98.00 95 PRO A O 1
ATOM 770 N N . VAL A 1 96 ? -1.954 2.425 12.498 1.00 98.19 96 VAL A N 1
ATOM 771 C CA . VAL A 1 96 ? -2.741 2.534 11.268 1.00 98.19 96 VAL A CA 1
ATOM 772 C C . VAL A 1 96 ? -3.878 3.538 11.447 1.00 98.19 96 VAL A C 1
ATOM 774 O O . VAL A 1 96 ? -4.102 4.364 10.564 1.00 98.19 96 VAL A O 1
ATOM 777 N N . ARG A 1 97 ? -4.566 3.525 12.598 1.00 98.38 97 ARG A N 1
ATOM 778 C CA . ARG A 1 97 ? -5.603 4.520 12.927 1.00 98.38 97 ARG A CA 1
ATOM 779 C C . ARG A 1 97 ? -5.048 5.936 12.871 1.00 98.38 97 ARG A C 1
ATOM 781 O O . ARG A 1 97 ? -5.659 6.786 12.226 1.00 98.38 97 ARG A O 1
ATOM 788 N N . GLN A 1 98 ? -3.893 6.157 13.496 1.00 98.12 98 GLN A N 1
ATOM 789 C CA . GLN A 1 98 ? -3.229 7.452 13.519 1.00 98.12 98 GLN A CA 1
ATOM 790 C C . GLN A 1 98 ? -2.899 7.926 12.099 1.00 98.12 98 GLN A C 1
ATOM 792 O O . GLN A 1 98 ? -3.269 9.037 11.735 1.00 98.12 98 GLN A O 1
ATOM 797 N N . ALA A 1 99 ? -2.308 7.069 11.261 1.00 97.19 99 ALA A N 1
ATOM 798 C CA . ALA A 1 99 ? -1.993 7.431 9.879 1.00 97.19 99 ALA A CA 1
ATOM 799 C C . ALA A 1 99 ? -3.242 7.784 9.051 1.00 97.19 99 ALA A C 1
ATOM 801 O O . ALA A 1 99 ? -3.222 8.729 8.267 1.00 97.19 99 ALA A O 1
ATOM 802 N N . ILE A 1 100 ? -4.353 7.061 9.241 1.00 97.62 100 ILE A N 1
ATOM 803 C CA . ILE A 1 100 ? -5.623 7.395 8.578 1.00 97.62 100 ILE A CA 1
ATOM 804 C C . ILE A 1 100 ? -6.130 8.766 9.042 1.00 97.62 100 ILE A C 1
ATOM 806 O O . ILE A 1 100 ? -6.557 9.571 8.218 1.00 97.62 100 ILE A O 1
ATOM 810 N N . GLN A 1 101 ? -6.098 9.033 10.348 1.00 97.44 101 GLN A N 1
ATOM 811 C CA . GLN A 1 101 ? -6.549 10.306 10.914 1.00 97.44 101 GLN A CA 1
ATOM 812 C C . GLN A 1 101 ? -5.695 11.482 10.438 1.00 97.44 101 GLN A C 1
ATOM 814 O O . GLN A 1 101 ? -6.252 12.511 10.066 1.00 97.44 101 GLN A O 1
ATOM 819 N N . GLU A 1 102 ? -4.372 11.321 10.403 1.00 95.56 102 GLU A N 1
ATOM 820 C CA . GLU A 1 102 ? -3.439 12.315 9.861 1.00 95.56 102 GLU A CA 1
ATOM 821 C C . GLU A 1 102 ? -3.764 12.624 8.398 1.00 95.56 102 GLU A C 1
ATOM 823 O O . GLU A 1 102 ? -3.897 13.788 8.026 1.00 95.56 102 GLU A O 1
ATOM 828 N N . CYS A 1 103 ? -3.990 11.592 7.585 1.00 95.00 103 CYS A N 1
ATOM 829 C CA . CYS A 1 103 ? -4.379 11.763 6.190 1.00 95.00 103 CYS A CA 1
ATOM 830 C C . CYS A 1 103 ? -5.697 12.514 6.012 1.00 95.00 103 CYS A C 1
ATOM 832 O O . CYS A 1 103 ? -5.766 13.440 5.209 1.00 95.00 103 CYS A O 1
ATOM 834 N N . LEU A 1 104 ? -6.730 12.168 6.781 1.00 95.69 104 LEU A N 1
ATOM 835 C CA . LEU A 1 104 ? -8.010 12.877 6.728 1.00 95.69 104 LEU A CA 1
ATOM 836 C C . LEU A 1 104 ? -7.871 14.339 7.187 1.00 95.69 104 LEU A C 1
ATOM 838 O O . LEU A 1 104 ? -8.438 15.229 6.560 1.00 95.69 104 LEU A O 1
ATOM 842 N N . ALA A 1 105 ? -7.068 14.605 8.220 1.00 94.69 105 ALA A N 1
ATOM 843 C CA . ALA A 1 105 ? -6.829 15.963 8.706 1.00 94.69 105 ALA A CA 1
ATOM 844 C C . ALA A 1 105 ? -6.082 16.840 7.684 1.00 94.69 105 ALA A C 1
ATOM 846 O O . ALA A 1 105 ? -6.384 18.029 7.551 1.00 94.69 105 ALA A O 1
ATOM 847 N N . LEU A 1 106 ? -5.126 16.269 6.940 1.00 91.44 106 LEU A N 1
ATOM 848 C CA . LEU A 1 106 ? -4.435 16.966 5.847 1.00 91.44 106 LEU A CA 1
ATOM 849 C C . LEU A 1 106 ? -5.401 17.356 4.720 1.00 91.44 106 LEU A C 1
ATOM 851 O O . LEU A 1 106 ? -5.287 18.448 4.160 1.00 91.44 106 LEU A O 1
ATOM 855 N N . MET A 1 107 ? -6.372 16.493 4.420 1.00 90.44 107 MET A N 1
ATOM 856 C CA . MET A 1 107 ? -7.404 16.765 3.420 1.00 90.44 107 MET A CA 1
ATOM 857 C C . MET A 1 107 ? -8.340 17.895 3.868 1.00 90.44 107 MET A C 1
ATOM 859 O O . MET A 1 107 ? -8.580 18.825 3.107 1.00 90.44 107 MET A O 1
ATOM 863 N N . ASP A 1 108 ? -8.793 17.877 5.125 1.00 87.19 108 ASP A N 1
ATOM 864 C CA . ASP A 1 108 ? -9.634 18.945 5.695 1.00 87.19 108 ASP A CA 1
ATOM 865 C C . ASP A 1 108 ? -8.905 20.303 5.752 1.00 87.19 108 ASP A C 1
ATOM 867 O O . ASP A 1 108 ? -9.522 21.361 5.662 1.00 87.19 108 ASP A O 1
ATOM 871 N N . SER A 1 109 ? -7.575 20.285 5.877 1.00 79.25 109 SER A N 1
ATOM 872 C CA . SER A 1 109 ? -6.743 21.498 5.912 1.00 79.25 109 SER A CA 1
ATOM 873 C C . SER A 1 109 ? -6.478 22.101 4.526 1.00 79.25 109 SER A C 1
ATOM 875 O O . SER A 1 109 ? -5.966 23.215 4.444 1.00 79.25 109 SER A O 1
ATOM 877 N N . SER A 1 110 ? -6.798 21.378 3.448 1.00 65.50 110 SER A N 1
ATOM 878 C CA . SER A 1 110 ? -6.566 21.810 2.062 1.00 65.50 110 SER A CA 1
ATOM 879 C C . SER A 1 110 ? -7.769 22.546 1.443 1.00 65.50 110 SER A C 1
ATOM 881 O O . SER A 1 110 ? -7.670 23.024 0.316 1.00 65.50 110 SER A O 1
ATOM 883 N N . GLU A 1 111 ? -8.890 22.665 2.168 1.00 56.56 111 GLU A N 1
ATOM 884 C CA . GLU A 1 111 ? -10.117 23.365 1.738 1.00 56.56 111 GLU A CA 1
ATOM 885 C C . GLU A 1 111 ? -10.163 24.867 2.132 1.00 56.56 111 GLU A C 1
ATOM 887 O O . GLU A 1 111 ? -11.233 25.478 2.087 1.00 56.56 111 GLU A O 1
ATOM 892 N N . VAL A 1 112 ? -9.027 25.480 2.510 1.00 44.41 112 VAL A N 1
ATOM 893 C CA . VAL A 1 112 ? -8.921 26.905 2.920 1.00 44.41 112 VAL A CA 1
ATOM 894 C C . VAL A 1 112 ? -8.172 27.756 1.900 1.00 44.41 112 VAL A C 1
ATOM 896 O O . VAL A 1 112 ? -7.054 27.361 1.502 1.00 44.41 112 VAL A O 1
#

Solvent-accessible surface area (backbone atoms only — not comparable to full-atom values): 6415 Å² total; per-residue (Å²): 1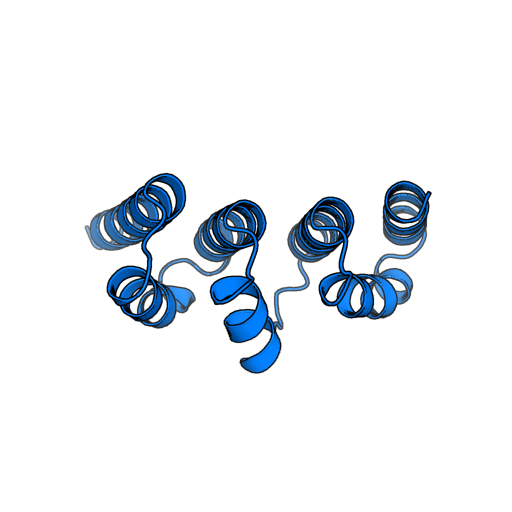12,69,56,63,51,51,53,51,38,36,74,76,40,47,80,77,27,46,66,58,32,61,57,29,58,72,47,90,49,64,67,44,22,47,50,24,49,52,53,35,57,76,68,65,62,74,86,69,50,73,65,59,50,50,49,44,68,64,38,89,53,60,68,52,23,38,54,47,52,53,56,45,41,79,72,48,48,72,80,43,47,69,60,44,58,58,47,53,79,74,53,84,52,64,75,41,41,51,53,46,51,53,48,53,51,54,52,67,65,67,79,115

Mean predicted aligned error: 3.81 Å

Sequence (112 aa):
MTIAALETLTTIDGAKARPYLLDALYNRDEEVVKAAMQLLFASGYMDWSREEREQLLSHPHWDVRLTFIRNLCETQGDGCRAELVQRLKKESEEPVRQAIQECLALMDSSEV

Radius of gyration: 14.39 Å; Cα contacts (8 Å, |Δi|>4): 88; chains: 1; bounding box: 31×41×35 Å

Foldseek 3Di:
DLLVVLVVCCVVPVPVSLVVLLVQCPDPDLVSNLSSLVSCLVVVVPPDDPVSLVCQLPPPDVVSNQSSLQSCLVRCPCNCLVVLVVSLVVDPDPSNNVSSVVSNVVSVVVPD

Nearest PDB structures (foldseek):
  5d08-assembly2_B  TM=7.840E-01  e=1.139E-01  Bacillus subtilis subsp. subtilis str. 168
  5t8y-assembly2_B  TM=7.222E-01  e=1.790E-01  Bacillus subtilis subsp. subtilis str. 168
  5d0b-assembly2_B  TM=7.212E-01  e=1.882E-01  Bacillus subtilis subsp. subtilis str. 168
  7mc4-assembly1_A  TM=7.268E-01  e=3.269E-01  Synechococcus sp. A15-62
  5n3u-assembly1_A-2  TM=4.919E-01  e=1.332E+00  Nostoc sp. PCC 7120 = FACHB-418

pLDDT: mean 91.75, std 7.47, range [44.41, 98.38]